Protein AF-A0A3N5LMK6-F1 (afdb_monomer_lite)

Foldseek 3Di:
DQQAKAAALGFDDPVRDDDDDDPPPPADDADNPRWGFRHIDHHPHDDHNVGTDQFHHQDPQWDKAFAQDDPPQGFQFWKWKAAVVVGDIWIWTFRHFQDPPVPDPGSTTIIITHNVCRVVVNVCRVVVRIDIGTDD

Radius of gyration: 17.49 Å; chains: 1; bounding box: 40×34×46 Å

Structure (mmCIF, N/CA/C/O backbone):
data_AF-A0A3N5LMK6-F1
#
_entry.id   AF-A0A3N5LMK6-F1
#
loop_
_atom_site.group_PDB
_atom_site.id
_atom_site.type_symbol
_atom_site.label_atom_id
_atom_site.label_alt_id
_atom_site.label_comp_id
_atom_site.label_asym_id
_atom_site.label_entity_id
_atom_site.label_seq_id
_atom_site.pdbx_PDB_ins_code
_atom_site.Cartn_x
_atom_site.Cartn_y
_atom_site.Cartn_z
_atom_site.occupancy
_atom_site.B_iso_or_equiv
_atom_site.auth_seq_id
_atom_site.auth_comp_id
_atom_site.auth_asym_id
_atom_site.auth_atom_id
_atom_site.pdbx_PDB_model_num
ATOM 1 N N . PHE A 1 1 ? 14.114 -3.027 -18.172 1.00 94.12 1 PHE A N 1
ATOM 2 C CA . PHE A 1 1 ? 12.975 -2.813 -19.087 1.00 94.12 1 PHE A CA 1
ATOM 3 C C . PHE A 1 1 ? 11.913 -3.828 -18.718 1.00 94.12 1 PHE A C 1
ATOM 5 O O . PHE A 1 1 ? 12.273 -4.835 -18.117 1.00 94.12 1 PHE A O 1
ATOM 12 N N . ALA A 1 2 ? 10.642 -3.551 -18.987 1.00 95.44 2 ALA A N 1
ATOM 13 C CA . ALA A 1 2 ? 9.569 -4.495 -18.695 1.00 95.44 2 ALA A CA 1
ATOM 14 C C . ALA A 1 2 ? 9.630 -5.669 -19.687 1.00 95.44 2 ALA A C 1
ATOM 16 O O . ALA A 1 2 ? 9.592 -5.451 -20.893 1.00 95.44 2 ALA A O 1
ATOM 17 N N . ALA A 1 3 ? 9.765 -6.902 -19.200 1.00 96.75 3 ALA A N 1
ATOM 18 C CA . ALA A 1 3 ? 9.795 -8.103 -20.043 1.00 96.75 3 ALA A CA 1
ATOM 19 C C . ALA A 1 3 ? 8.391 -8.524 -20.521 1.00 96.75 3 ALA A C 1
ATOM 21 O O . ALA A 1 3 ? 8.253 -9.220 -21.526 1.00 96.75 3 ALA A O 1
ATOM 22 N N . ALA A 1 4 ? 7.358 -8.086 -19.803 1.00 96.12 4 ALA A N 1
ATOM 23 C CA . ALA A 1 4 ? 5.941 -8.274 -20.087 1.00 96.12 4 ALA A CA 1
ATOM 24 C C . ALA A 1 4 ? 5.168 -7.021 -19.643 1.00 96.12 4 ALA A C 1
ATOM 26 O O . ALA A 1 4 ? 5.753 -6.140 -19.014 1.00 96.12 4 ALA A O 1
ATOM 27 N N . ASP A 1 5 ? 3.874 -6.945 -19.955 1.00 94.69 5 ASP A N 1
ATOM 28 C CA . ASP A 1 5 ? 3.019 -5.873 -19.440 1.00 94.69 5 ASP A CA 1
ATOM 29 C C . ASP A 1 5 ? 2.926 -5.967 -17.909 1.00 94.69 5 ASP A C 1
ATOM 31 O O . ASP A 1 5 ? 2.699 -7.046 -17.354 1.00 94.69 5 ASP A O 1
ATOM 35 N N . ILE A 1 6 ? 3.105 -4.832 -17.234 1.00 92.00 6 ILE A N 1
ATOM 36 C CA . ILE A 1 6 ? 3.036 -4.711 -15.776 1.00 92.00 6 ILE A CA 1
ATOM 37 C C . ILE A 1 6 ? 1.877 -3.782 -15.434 1.00 92.00 6 ILE A C 1
ATOM 39 O O . ILE A 1 6 ? 1.870 -2.618 -15.837 1.00 92.00 6 ILE A O 1
ATOM 43 N N . ALA A 1 7 ? 0.909 -4.295 -14.681 1.00 86.69 7 ALA A N 1
ATOM 44 C CA . ALA A 1 7 ? -0.273 -3.543 -14.284 1.00 86.69 7 ALA A CA 1
ATOM 45 C C . ALA A 1 7 ? -0.000 -2.638 -13.062 1.00 86.69 7 ALA A C 1
ATOM 47 O O . ALA A 1 7 ? 0.854 -2.959 -12.231 1.00 86.69 7 ALA A O 1
ATOM 48 N N . PRO A 1 8 ? -0.764 -1.547 -12.874 1.00 81.44 8 PRO A N 1
ATOM 49 C CA . PRO A 1 8 ? -0.719 -0.740 -11.663 1.00 81.44 8 PRO A CA 1
ATOM 50 C C . PRO A 1 8 ? -0.964 -1.592 -10.416 1.00 81.44 8 PRO A C 1
ATOM 52 O O . PRO A 1 8 ? -1.841 -2.456 -10.393 1.00 81.44 8 PRO A O 1
ATOM 55 N N . GLY A 1 9 ? -0.203 -1.333 -9.358 1.00 73.69 9 GLY A N 1
ATOM 56 C CA . GLY A 1 9 ? -0.266 -2.085 -8.108 1.00 73.69 9 GLY A CA 1
ATOM 57 C C . GLY A 1 9 ? 0.445 -3.440 -8.151 1.00 73.69 9 GLY A C 1
ATOM 58 O O . GLY A 1 9 ? 0.580 -4.073 -7.107 1.00 73.69 9 GLY A O 1
ATOM 59 N N . GLN A 1 10 ? 0.935 -3.887 -9.311 1.00 83.25 10 GLN A N 1
ATOM 60 C CA . GLN A 1 10 ? 1.688 -5.130 -9.424 1.00 83.25 10 GLN A CA 1
ATOM 61 C C . GLN A 1 10 ? 3.103 -4.957 -8.862 1.00 83.25 10 GLN A C 1
ATOM 63 O O . GLN A 1 10 ? 3.800 -3.988 -9.175 1.00 83.25 10 GLN A O 1
ATOM 68 N N . ALA A 1 11 ? 3.534 -5.924 -8.050 1.00 85.38 11 ALA A N 1
ATOM 69 C CA . ALA A 1 11 ? 4.921 -6.020 -7.618 1.00 85.38 11 ALA A CA 1
ATOM 70 C C . ALA A 1 11 ? 5.824 -6.285 -8.830 1.00 85.38 11 ALA A C 1
ATOM 72 O O . ALA A 1 11 ? 5.573 -7.200 -9.615 1.00 85.38 11 ALA A O 1
ATOM 73 N N . ILE A 1 12 ? 6.872 -5.482 -8.974 1.00 87.75 12 ILE A N 1
ATOM 74 C CA . ILE A 1 12 ? 7.861 -5.614 -10.037 1.00 87.75 12 ILE A CA 1
ATOM 75 C C . ILE A 1 12 ? 8.949 -6.568 -9.539 1.00 87.75 12 ILE A C 1
ATOM 77 O O . ILE A 1 12 ? 9.805 -6.212 -8.732 1.00 87.75 12 ILE A O 1
ATOM 81 N N . SER A 1 13 ? 8.899 -7.804 -10.015 1.00 87.44 13 SER A N 1
ATOM 82 C CA . SER A 1 13 ? 9.863 -8.859 -9.711 1.00 87.44 13 SER A CA 1
ATOM 83 C C . SER A 1 13 ? 10.836 -9.085 -10.872 1.00 87.44 13 SER A C 1
ATOM 85 O O . SER A 1 13 ? 10.601 -8.639 -11.996 1.00 87.44 13 SER A O 1
ATOM 87 N N . ASP A 1 14 ? 11.946 -9.781 -10.611 1.00 89.06 14 ASP A N 1
ATOM 88 C CA . ASP A 1 14 ? 13.006 -10.013 -11.605 1.00 89.06 14 ASP A CA 1
ATOM 89 C C . ASP A 1 14 ? 12.513 -10.732 -12.874 1.00 89.06 14 ASP A C 1
ATOM 91 O O . ASP A 1 14 ? 13.047 -10.498 -13.954 1.00 89.06 14 ASP A O 1
ATOM 95 N N . ASP A 1 15 ? 11.483 -11.574 -12.778 1.00 91.88 15 ASP A N 1
ATOM 96 C CA . ASP A 1 15 ? 10.868 -12.269 -13.917 1.00 91.88 15 ASP A CA 1
ATOM 97 C C . ASP A 1 15 ? 10.061 -11.341 -14.840 1.00 91.88 15 ASP A C 1
ATOM 99 O O . ASP A 1 15 ? 9.868 -11.655 -16.015 1.00 91.88 15 ASP A O 1
ATOM 103 N N . LEU A 1 16 ? 9.644 -10.175 -14.342 1.00 93.19 16 LEU A N 1
ATOM 104 C CA . LEU A 1 16 ? 8.990 -9.124 -15.126 1.00 93.19 16 LEU A CA 1
ATOM 105 C C . LEU A 1 16 ? 9.996 -8.129 -15.711 1.00 93.19 16 LEU A C 1
ATOM 107 O O . LEU A 1 16 ? 9.604 -7.176 -16.390 1.00 93.19 16 LEU A O 1
ATOM 111 N N . LEU A 1 17 ? 11.291 -8.330 -15.461 1.00 94.00 17 LEU A N 1
ATOM 112 C CA . LEU A 1 17 ? 12.352 -7.435 -15.886 1.00 94.00 17 LEU A CA 1
ATOM 113 C C . LEU A 1 17 ? 13.284 -8.107 -16.890 1.00 94.00 17 LEU A C 1
ATOM 115 O O . LEU A 1 17 ? 13.740 -9.233 -16.733 1.00 94.00 17 LEU A O 1
ATOM 119 N N . GLU A 1 18 ? 13.651 -7.346 -17.913 1.00 95.06 18 GLU A N 1
ATOM 120 C CA . GLU A 1 18 ? 14.760 -7.676 -18.798 1.00 95.06 18 GLU A CA 1
ATOM 121 C C . GLU A 1 18 ? 15.853 -6.602 -18.709 1.00 95.06 18 GLU A C 1
ATOM 123 O O . GLU A 1 18 ? 15.601 -5.384 -18.704 1.00 95.06 18 GLU A O 1
ATOM 128 N N . TRP A 1 19 ? 17.102 -7.058 -18.648 1.00 92.38 19 TRP A N 1
ATOM 129 C CA . TRP A 1 19 ? 18.275 -6.193 -18.608 1.00 92.38 19 TRP A CA 1
ATOM 130 C C . TRP A 1 19 ? 18.769 -5.918 -20.028 1.00 92.38 19 TRP A C 1
ATOM 132 O O . TRP A 1 19 ? 19.087 -6.839 -20.778 1.00 92.38 19 TRP A O 1
ATOM 142 N N . ARG A 1 20 ? 18.852 -4.635 -20.402 1.00 92.94 20 ARG A N 1
ATOM 143 C CA . ARG A 1 20 ? 19.313 -4.192 -21.727 1.00 92.94 20 ARG A CA 1
ATOM 144 C C . ARG A 1 20 ? 20.472 -3.211 -21.594 1.00 92.94 20 ARG A C 1
ATOM 146 O O . ARG A 1 20 ? 20.478 -2.363 -20.702 1.00 92.94 20 ARG A O 1
ATOM 153 N N . HIS A 1 21 ? 21.428 -3.301 -22.514 1.00 92.62 21 HIS A N 1
ATOM 154 C CA . HIS A 1 21 ? 22.506 -2.324 -22.618 1.00 92.62 21 HIS A CA 1
ATOM 155 C C . HIS A 1 21 ? 21.982 -1.013 -23.206 1.00 92.62 21 HIS A C 1
ATOM 157 O O . HIS A 1 21 ? 21.387 -1.002 -24.282 1.00 92.62 21 HIS A O 1
ATOM 163 N N . VAL A 1 22 ? 22.242 0.094 -22.512 1.00 91.38 22 VAL A N 1
ATOM 164 C CA . VAL A 1 22 ? 21.907 1.450 -22.958 1.00 91.38 22 VAL A CA 1
ATOM 165 C C . VAL A 1 22 ? 23.107 2.377 -22.752 1.00 91.38 22 VAL A C 1
ATOM 167 O O . VAL A 1 22 ? 23.930 2.109 -21.871 1.00 91.38 22 VAL A O 1
ATOM 170 N N . PRO A 1 23 ? 23.240 3.460 -23.538 1.00 93.31 23 PRO A N 1
ATOM 171 C CA . PRO A 1 23 ? 24.253 4.478 -23.294 1.00 93.31 23 PRO A CA 1
ATOM 172 C C . PRO A 1 23 ? 24.178 5.034 -21.869 1.00 93.31 23 PRO A C 1
ATOM 174 O O . PRO A 1 23 ? 23.094 5.276 -21.331 1.00 93.31 23 PRO A O 1
ATOM 177 N N . LEU A 1 24 ? 25.344 5.266 -21.266 1.00 89.38 24 LEU A N 1
ATOM 178 C CA . LEU A 1 24 ? 25.435 5.838 -19.927 1.00 89.38 24 LEU A CA 1
ATOM 179 C C . LEU A 1 24 ? 24.795 7.235 -19.900 1.00 89.38 24 LEU A C 1
ATOM 181 O O . LEU A 1 24 ? 25.043 8.053 -20.781 1.00 89.38 24 LEU A O 1
ATOM 185 N N . GLY A 1 25 ? 23.964 7.495 -18.891 1.00 88.19 25 GLY A N 1
ATOM 186 C CA . GLY A 1 25 ? 23.250 8.765 -18.733 1.00 88.19 25 GLY A CA 1
ATOM 187 C C . GLY A 1 25 ? 21.959 8.893 -19.547 1.00 88.19 25 GLY A C 1
ATOM 188 O O . GLY A 1 25 ? 21.253 9.879 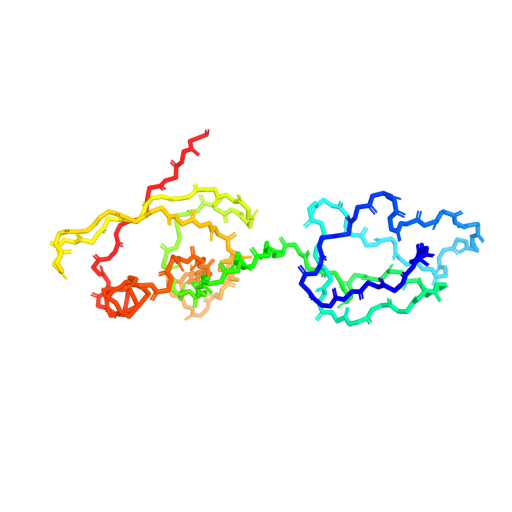-19.366 1.00 88.19 25 GLY A O 1
ATOM 189 N N . LEU A 1 26 ? 21.613 7.915 -20.397 1.00 91.12 26 LEU A N 1
ATOM 190 C CA . LEU A 1 26 ? 20.340 7.934 -21.129 1.00 91.12 26 LEU A CA 1
ATOM 191 C C . LEU A 1 26 ? 19.138 7.717 -20.199 1.00 91.12 26 LEU A C 1
ATOM 193 O O . LEU A 1 26 ? 18.104 8.355 -20.366 1.00 91.12 26 LEU A O 1
ATOM 197 N N . LEU A 1 27 ? 19.279 6.804 -19.236 1.00 89.06 27 LEU A N 1
ATOM 198 C CA . LEU A 1 27 ? 18.243 6.450 -18.270 1.00 89.06 27 LEU A CA 1
ATOM 199 C C . LEU A 1 27 ? 18.831 6.449 -16.860 1.00 89.06 27 LEU A C 1
ATOM 201 O O . LEU A 1 27 ? 19.927 5.932 -16.634 1.00 89.06 27 LEU A O 1
ATOM 205 N N . VAL A 1 28 ? 18.077 7.000 -15.911 1.00 85.94 28 VAL A N 1
ATOM 206 C CA . VAL A 1 28 ? 18.365 6.867 -14.480 1.00 85.94 28 VAL A CA 1
ATOM 207 C C . VAL A 1 28 ? 17.723 5.574 -13.999 1.00 85.94 28 VAL A C 1
ATOM 209 O O . VAL A 1 28 ? 16.532 5.351 -14.221 1.00 85.94 28 VAL A O 1
ATOM 212 N N . ARG A 1 29 ? 18.515 4.715 -13.356 1.00 84.12 29 ARG A N 1
ATOM 213 C CA . ARG A 1 29 ? 18.006 3.473 -12.775 1.00 84.12 29 ARG A CA 1
ATOM 214 C C . ARG A 1 29 ? 17.049 3.819 -11.621 1.00 84.12 29 ARG A C 1
ATOM 216 O O . ARG A 1 29 ? 17.478 4.546 -10.725 1.00 84.12 29 ARG A O 1
ATOM 223 N N . PRO A 1 30 ? 15.793 3.335 -11.635 1.00 85.75 30 PRO A N 1
ATOM 224 C CA . PRO A 1 30 ? 14.901 3.488 -10.493 1.00 85.75 30 PRO A CA 1
ATOM 225 C C . PRO A 1 30 ? 15.406 2.682 -9.298 1.00 85.75 30 PRO A C 1
ATOM 227 O O . PRO A 1 30 ? 16.142 1.705 -9.465 1.00 85.75 30 PRO A O 1
ATOM 230 N N . ASP A 1 31 ? 14.964 3.073 -8.108 1.00 80.25 31 ASP A N 1
ATOM 231 C CA . ASP A 1 31 ? 15.028 2.179 -6.962 1.00 80.25 31 ASP A CA 1
ATOM 232 C C . ASP A 1 31 ? 14.090 0.989 -7.207 1.00 80.25 31 ASP A C 1
ATOM 234 O O . ASP A 1 31 ? 12.968 1.158 -7.689 1.00 80.25 31 ASP A O 1
ATOM 238 N N . LEU A 1 32 ? 14.603 -0.210 -6.957 1.00 76.81 32 LEU A N 1
ATOM 239 C CA . LEU A 1 32 ? 13.903 -1.474 -7.153 1.00 76.81 32 LEU A CA 1
ATOM 240 C C . LEU A 1 32 ? 13.894 -2.304 -5.859 1.00 76.81 32 LEU A C 1
ATOM 242 O O . LEU A 1 32 ? 13.775 -3.525 -5.922 1.00 76.81 32 LEU A O 1
ATOM 246 N N . GLU A 1 33 ? 14.039 -1.675 -4.692 1.00 71.56 33 GLU A N 1
ATOM 247 C CA . GLU A 1 33 ? 13.735 -2.307 -3.406 1.00 71.56 33 GLU A CA 1
ATOM 248 C C . GLU A 1 33 ? 12.213 -2.286 -3.165 1.00 71.56 33 GLU A C 1
ATOM 250 O O . GLU A 1 33 ? 11.604 -1.227 -3.056 1.00 71.56 33 GLU A O 1
ATOM 255 N N . ALA A 1 34 ? 11.583 -3.469 -3.147 1.00 63.44 34 ALA A N 1
ATOM 256 C CA . ALA A 1 34 ? 10.123 -3.667 -3.077 1.00 63.44 34 ALA A CA 1
ATOM 257 C C . ALA A 1 34 ? 9.269 -2.815 -4.062 1.00 63.44 34 ALA A C 1
ATOM 259 O O . ALA A 1 34 ? 8.278 -2.207 -3.657 1.00 63.44 34 ALA A O 1
ATOM 260 N N . PRO A 1 35 ? 9.601 -2.779 -5.366 1.00 78.06 35 PRO A N 1
ATOM 261 C CA . PRO A 1 35 ? 9.007 -1.839 -6.302 1.00 78.06 35 PRO A CA 1
ATOM 262 C C . PRO A 1 35 ? 7.600 -2.275 -6.713 1.00 78.06 35 PRO A C 1
ATOM 264 O O . PRO A 1 35 ? 7.401 -3.383 -7.210 1.00 78.06 35 PRO A O 1
ATOM 267 N N . VAL A 1 36 ? 6.624 -1.384 -6.570 1.00 82.00 36 VAL A N 1
ATOM 268 C CA . VAL A 1 36 ? 5.262 -1.570 -7.089 1.00 82.00 36 VAL A CA 1
ATOM 269 C C . VAL A 1 36 ? 5.024 -0.615 -8.251 1.00 82.00 36 VAL A C 1
ATOM 271 O O . VAL A 1 36 ? 5.407 0.553 -8.197 1.00 82.00 36 VA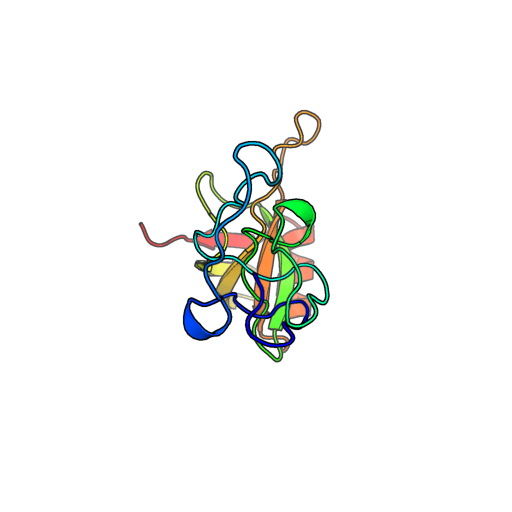L A O 1
ATOM 274 N N . ALA A 1 37 ? 4.389 -1.081 -9.323 1.00 84.31 37 ALA A N 1
ATOM 275 C CA . ALA A 1 37 ? 4.063 -0.220 -10.454 1.00 84.31 37 ALA A CA 1
ATOM 276 C C . ALA A 1 37 ? 2.984 0.817 -10.079 1.00 84.31 37 ALA A C 1
ATOM 278 O O . ALA A 1 37 ? 1.901 0.467 -9.616 1.00 84.31 37 ALA A O 1
ATOM 279 N N . LYS A 1 38 ? 3.251 2.108 -10.306 1.00 81.94 38 LYS A N 1
ATOM 280 C CA . LYS A 1 38 ? 2.280 3.209 -10.121 1.00 81.94 38 LYS A CA 1
ATOM 281 C C . LYS A 1 38 ? 1.284 3.330 -11.271 1.00 81.94 38 LYS A C 1
ATOM 283 O O . LYS A 1 38 ? 0.212 3.903 -11.103 1.00 81.94 38 LYS A O 1
ATOM 288 N N . ALA A 1 39 ? 1.667 2.846 -12.443 1.00 80.44 39 ALA A N 1
ATOM 289 C CA . ALA A 1 39 ? 0.916 2.943 -13.684 1.00 80.44 39 ALA A CA 1
ATOM 290 C C . ALA A 1 39 ? 1.191 1.702 -14.538 1.00 80.44 39 ALA A C 1
ATOM 292 O O . ALA A 1 39 ? 2.117 0.948 -14.237 1.00 80.44 39 ALA A O 1
ATOM 293 N N . ASP A 1 40 ? 0.414 1.518 -15.604 1.00 87.50 40 ASP A N 1
ATOM 294 C CA . ASP A 1 40 ? 0.705 0.501 -16.609 1.00 87.50 40 ASP A CA 1
ATOM 295 C C . ASP A 1 40 ? 2.097 0.739 -17.215 1.00 87.50 40 ASP A C 1
ATOM 297 O O . ASP A 1 40 ? 2.435 1.861 -17.610 1.00 87.50 40 ASP A O 1
ATOM 301 N N . ILE A 1 41 ? 2.898 -0.322 -17.301 1.00 93.81 41 ILE A N 1
ATOM 302 C CA . ILE A 1 41 ? 4.192 -0.328 -17.989 1.00 93.81 41 ILE A CA 1
ATOM 303 C C . ILE A 1 41 ? 4.107 -1.382 -19.088 1.00 93.81 41 ILE A C 1
ATOM 305 O O . ILE A 1 41 ? 3.973 -2.571 -18.799 1.00 93.81 41 ILE A O 1
ATOM 309 N N . ALA A 1 42 ? 4.168 -0.950 -20.345 1.00 96.31 42 ALA A N 1
ATOM 310 C CA . ALA A 1 42 ? 4.063 -1.860 -21.476 1.00 96.31 42 ALA A CA 1
ATOM 311 C C . ALA A 1 42 ? 5.334 -2.704 -21.636 1.00 96.31 42 ALA A C 1
ATOM 313 O O . ALA A 1 42 ? 6.450 -2.251 -21.354 1.00 96.31 42 ALA A O 1
ATOM 314 N N . ALA A 1 43 ? 5.177 -3.923 -22.147 1.00 96.75 43 ALA A N 1
ATOM 315 C CA . ALA A 1 43 ? 6.301 -4.778 -22.492 1.00 96.75 43 ALA A CA 1
ATOM 316 C C . ALA A 1 43 ? 7.290 -4.050 -23.424 1.00 96.75 43 ALA A C 1
ATOM 318 O O . ALA A 1 43 ? 6.929 -3.501 -24.467 1.00 96.75 43 ALA A O 1
ATOM 319 N N . GLY A 1 44 ? 8.568 -4.078 -23.058 1.00 96.06 44 GLY A N 1
ATOM 320 C CA . GLY A 1 44 ? 9.663 -3.437 -23.773 1.00 96.06 44 GLY A CA 1
ATOM 321 C C . GLY A 1 44 ? 9.966 -1.999 -23.350 1.00 96.06 44 GLY A C 1
ATOM 322 O O . GLY A 1 44 ? 11.007 -1.490 -23.781 1.00 96.06 44 GLY A O 1
ATOM 323 N N . ASP A 1 45 ? 9.147 -1.371 -22.498 1.00 95.25 45 ASP A N 1
ATOM 324 C CA . ASP A 1 45 ? 9.379 -0.006 -22.014 1.00 95.25 45 ASP A CA 1
ATOM 325 C C . ASP A 1 45 ? 10.442 0.059 -20.901 1.00 95.25 45 ASP A C 1
ATOM 327 O O . ASP A 1 45 ? 10.653 -0.895 -20.133 1.00 95.25 45 ASP A O 1
ATOM 331 N N . PRO A 1 46 ? 11.176 1.184 -20.791 1.00 93.81 46 PRO A N 1
ATOM 332 C CA . PRO A 1 46 ? 12.060 1.412 -19.662 1.00 93.81 46 PRO A CA 1
ATOM 333 C C . PRO A 1 46 ? 11.240 1.632 -18.386 1.00 93.81 46 PRO A C 1
ATOM 335 O O . PRO A 1 46 ? 10.406 2.528 -18.315 1.00 93.81 46 PRO A O 1
ATOM 338 N N . VAL A 1 47 ? 11.543 0.862 -17.341 1.00 91.81 47 VAL A N 1
ATOM 339 C CA . VAL A 1 47 ? 11.013 1.109 -15.994 1.00 91.81 47 VAL A CA 1
ATOM 340 C C . VAL A 1 47 ? 11.752 2.315 -15.414 1.00 91.81 47 VAL A C 1
ATOM 342 O O . VAL A 1 47 ? 12.981 2.299 -15.312 1.00 91.81 47 VAL A O 1
ATOM 345 N N . THR A 1 48 ? 11.018 3.373 -15.070 1.00 90.69 48 THR A N 1
ATOM 346 C CA . THR A 1 48 ? 11.574 4.648 -14.579 1.00 90.69 48 THR A CA 1
ATOM 347 C C . THR A 1 48 ? 11.120 4.933 -13.150 1.00 90.69 48 THR A C 1
ATOM 349 O O . THR A 1 48 ? 10.105 4.406 -12.704 1.00 90.69 48 THR A O 1
ATOM 352 N N . ALA A 1 49 ? 11.820 5.819 -12.435 1.00 85.12 49 ALA A N 1
ATOM 353 C CA . ALA A 1 49 ? 11.473 6.155 -11.048 1.00 85.12 49 ALA A CA 1
ATOM 354 C C . ALA A 1 49 ? 10.069 6.775 -10.906 1.00 85.12 49 ALA A C 1
ATOM 356 O O . ALA A 1 49 ? 9.437 6.644 -9.866 1.00 85.12 49 ALA A O 1
ATOM 357 N N . ALA A 1 50 ? 9.551 7.415 -11.960 1.00 83.75 50 ALA A N 1
ATOM 358 C CA . ALA A 1 50 ? 8.196 7.965 -11.968 1.00 83.75 50 ALA A CA 1
ATOM 359 C C . ALA A 1 50 ? 7.107 6.876 -12.035 1.00 83.75 50 ALA A C 1
ATOM 361 O O . ALA A 1 50 ? 5.976 7.115 -11.623 1.00 83.75 50 ALA A O 1
ATOM 362 N N . MET A 1 51 ? 7.447 5.692 -12.552 1.00 86.50 51 MET A N 1
ATOM 363 C CA . MET A 1 51 ? 6.530 4.561 -12.734 1.00 86.50 51 MET A CA 1
ATOM 364 C C . MET A 1 51 ? 6.543 3.591 -11.554 1.00 86.50 51 MET A C 1
ATOM 366 O O . MET A 1 51 ? 5.714 2.689 -11.505 1.00 86.50 51 MET A O 1
ATOM 370 N N . VAL A 1 52 ? 7.473 3.761 -10.616 1.00 85.50 52 VAL A N 1
ATOM 371 C CA . VAL A 1 52 ? 7.671 2.860 -9.484 1.00 85.50 52 VAL A CA 1
ATOM 372 C C . VAL A 1 52 ? 7.292 3.578 -8.193 1.00 85.50 52 VAL A C 1
ATOM 374 O O . VAL A 1 52 ? 7.588 4.761 -8.001 1.00 85.50 52 VAL A O 1
ATOM 377 N N . SER A 1 53 ? 6.603 2.864 -7.311 1.00 76.12 53 SER A N 1
ATOM 378 C CA . SER A 1 53 ? 6.417 3.241 -5.919 1.00 76.12 53 SER A CA 1
ATOM 379 C C . SER A 1 53 ? 7.244 2.348 -5.024 1.00 76.12 53 SER A C 1
ATOM 381 O O . SER A 1 53 ? 7.356 1.152 -5.283 1.00 76.12 53 SER A O 1
ATOM 383 N N . GLY A 1 54 ? 7.765 2.946 -3.956 1.00 67.75 54 GLY A N 1
ATOM 384 C CA . GLY A 1 54 ? 8.136 2.188 -2.769 1.00 67.75 54 GLY A CA 1
ATOM 385 C C . GLY A 1 54 ? 6.908 1.767 -1.959 1.00 67.75 54 GLY A C 1
ATOM 386 O O . GLY A 1 54 ? 7.063 1.009 -1.017 1.00 67.75 54 GLY A O 1
ATOM 387 N N . ASP A 1 55 ? 5.705 2.253 -2.297 1.00 73.00 55 ASP A N 1
ATOM 388 C CA . ASP A 1 55 ? 4.462 1.859 -1.633 1.00 73.00 55 ASP A CA 1
ATOM 389 C C . ASP A 1 55 ? 4.170 0.367 -1.820 1.00 73.00 55 ASP A C 1
ATOM 391 O O . ASP A 1 55 ? 4.375 -0.190 -2.897 1.00 73.00 55 ASP A O 1
ATOM 395 N N . ALA A 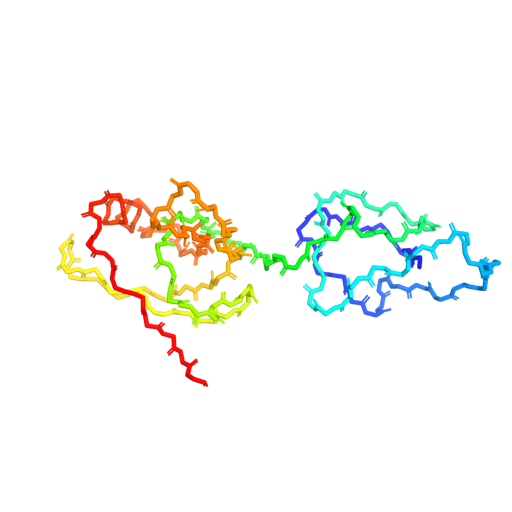1 56 ? 3.619 -0.274 -0.794 1.00 71.69 56 ALA A N 1
ATOM 396 C CA . ALA A 1 56 ? 3.224 -1.670 -0.843 1.00 71.69 56 ALA A CA 1
ATOM 397 C C . ALA A 1 56 ? 1.832 -1.828 -1.457 1.00 71.69 56 ALA A C 1
ATOM 399 O O . ALA A 1 56 ? 0.962 -0.966 -1.343 1.00 71.69 56 ALA A O 1
ATOM 400 N N . MET A 1 57 ? 1.591 -2.977 -2.082 1.00 78.44 57 MET A N 1
ATOM 401 C CA . MET A 1 57 ? 0.287 -3.302 -2.650 1.00 78.44 57 MET A CA 1
ATOM 402 C C . MET A 1 57 ? -0.780 -3.414 -1.549 1.00 78.44 57 MET A C 1
ATOM 404 O O . MET A 1 57 ? -0.575 -4.087 -0.539 1.00 78.44 57 MET A O 1
ATOM 408 N N . VAL A 1 58 ? -1.953 -2.815 -1.776 1.00 85.06 58 VAL A N 1
ATOM 409 C CA . VAL A 1 58 ? -3.143 -3.060 -0.947 1.00 85.06 58 VAL A CA 1
ATOM 410 C C . VAL A 1 58 ? -3.658 -4.473 -1.254 1.00 85.06 58 VAL A C 1
ATOM 412 O O . VAL A 1 58 ? -4.007 -4.736 -2.408 1.00 85.06 58 VAL A O 1
ATOM 415 N N . PRO A 1 59 ? -3.731 -5.395 -0.274 1.00 86.19 59 PRO A N 1
ATOM 416 C CA . PRO A 1 59 ? -4.239 -6.739 -0.526 1.00 86.19 59 PRO A CA 1
ATOM 417 C C . PRO A 1 59 ? -5.686 -6.741 -1.041 1.00 86.19 59 PRO A C 1
ATOM 419 O O . PRO A 1 59 ? -6.482 -5.847 -0.751 1.00 86.19 59 PRO A O 1
ATOM 422 N N . ALA A 1 60 ? -6.064 -7.776 -1.795 1.00 86.69 60 ALA A N 1
ATOM 423 C CA . ALA A 1 60 ? -7.425 -7.892 -2.312 1.00 86.69 60 ALA A CA 1
ATOM 424 C C . ALA A 1 60 ? -8.456 -7.931 -1.167 1.00 86.69 60 ALA A C 1
ATOM 426 O O . ALA A 1 60 ? -8.314 -8.693 -0.211 1.00 86.69 60 ALA A O 1
ATOM 427 N N . GLY A 1 61 ? -9.506 -7.112 -1.272 1.00 91.56 61 GLY A N 1
ATOM 428 C CA . GLY A 1 61 ? -10.533 -6.974 -0.232 1.00 91.56 61 GLY A CA 1
ATOM 429 C C . GLY A 1 61 ? -10.138 -6.069 0.942 1.00 91.56 61 GLY A C 1
ATOM 430 O O . GLY A 1 61 ? -10.941 -5.889 1.857 1.00 91.56 61 GLY A O 1
ATOM 431 N N . TRP A 1 62 ? -8.935 -5.488 0.919 1.00 96.19 62 TRP A N 1
ATOM 432 C CA . TRP A 1 62 ? -8.456 -4.550 1.930 1.00 96.19 62 TRP A CA 1
ATOM 433 C C . TRP A 1 62 ? -8.608 -3.106 1.452 1.00 96.19 62 TRP A C 1
ATOM 435 O O . TRP A 1 62 ? -8.761 -2.833 0.262 1.00 96.19 62 TRP A O 1
ATOM 445 N N . TRP A 1 63 ? -8.575 -2.176 2.400 1.00 95.44 63 TRP A N 1
ATOM 446 C CA . TRP A 1 63 ? -8.734 -0.746 2.158 1.00 95.44 63 TRP A CA 1
ATOM 447 C C . TRP A 1 63 ? -7.609 0.028 2.825 1.00 95.44 63 TRP A C 1
ATOM 449 O O . TRP A 1 63 ? -7.281 -0.234 3.980 1.00 95.44 63 TRP A O 1
ATOM 459 N N . ALA A 1 64 ? -7.041 0.995 2.107 1.00 93.19 64 ALA A N 1
ATOM 460 C CA . ALA A 1 64 ? -6.045 1.908 2.650 1.00 93.19 64 ALA A CA 1
ATOM 461 C C . ALA A 1 64 ? -6.722 2.970 3.528 1.00 93.19 64 ALA A C 1
ATOM 463 O O . ALA A 1 64 ? -7.597 3.706 3.067 1.00 93.19 64 ALA A O 1
ATOM 464 N N . VAL A 1 65 ? -6.307 3.052 4.789 1.00 93.56 65 VAL A N 1
ATOM 465 C CA . VAL A 1 65 ? -6.811 4.009 5.776 1.00 93.56 65 VAL A CA 1
ATOM 466 C C . VAL A 1 65 ? -5.669 4.940 6.198 1.00 93.56 65 VAL A C 1
ATOM 468 O O . VAL A 1 65 ? -4.582 4.442 6.501 1.00 93.56 65 VAL A O 1
ATOM 471 N N . PRO A 1 66 ? -5.883 6.270 6.242 1.00 91.69 66 PRO A N 1
ATOM 472 C CA . PRO A 1 66 ? -4.908 7.203 6.801 1.00 91.69 66 PRO A CA 1
ATOM 473 C C . PRO A 1 66 ? -4.748 6.979 8.308 1.00 91.69 66 PRO A C 1
ATOM 475 O O . PRO A 1 66 ? -5.723 7.087 9.051 1.00 91.69 66 PRO A O 1
ATOM 478 N N . ILE A 1 67 ? -3.536 6.663 8.765 1.00 90.81 67 ILE A N 1
ATOM 479 C CA . ILE A 1 67 ? -3.221 6.391 10.174 1.00 90.81 67 ILE A CA 1
ATOM 480 C C . ILE A 1 67 ? -1.889 7.055 10.534 1.00 90.81 67 ILE A C 1
ATOM 482 O O . ILE A 1 67 ? -0.932 7.017 9.763 1.00 90.81 67 ILE A O 1
ATOM 486 N N . ALA A 1 68 ? -1.811 7.656 11.724 1.00 88.62 68 ALA A N 1
ATOM 487 C CA . ALA A 1 68 ? -0.550 8.155 12.265 1.00 88.62 68 ALA A CA 1
ATOM 488 C C . ALA A 1 68 ? 0.401 6.979 12.535 1.00 88.62 68 ALA A C 1
ATOM 490 O O . ALA A 1 68 ? 0.109 6.112 13.361 1.00 88.62 68 ALA A O 1
ATOM 491 N N . LEU A 1 69 ? 1.529 6.944 11.827 1.00 86.12 69 LEU A N 1
ATOM 492 C CA . LEU A 1 69 ? 2.502 5.863 11.938 1.00 86.12 69 LEU A CA 1
ATOM 493 C C . LEU A 1 69 ? 3.648 6.243 12.885 1.00 86.12 69 LEU A C 1
ATOM 495 O O . LEU A 1 69 ? 4.074 7.400 12.905 1.00 86.12 69 LEU A O 1
ATOM 499 N N . PRO A 1 70 ? 4.191 5.289 13.660 1.00 82.44 70 PRO A N 1
ATOM 500 C CA . PRO A 1 70 ? 5.432 5.516 14.382 1.00 82.44 70 PRO A CA 1
ATOM 501 C C . PRO A 1 70 ? 6.592 5.702 13.395 1.00 82.44 70 PRO A C 1
ATOM 503 O O . PRO A 1 70 ? 6.604 5.146 12.294 1.00 82.44 70 PRO A O 1
ATOM 506 N N . GLY A 1 71 ? 7.588 6.491 13.801 1.00 75.69 71 GLY A N 1
ATOM 507 C CA . GLY A 1 71 ? 8.749 6.782 12.963 1.00 75.69 71 GLY A CA 1
ATOM 508 C C . GLY A 1 71 ? 9.493 5.510 12.552 1.00 75.69 71 GLY A C 1
ATOM 509 O O . GLY A 1 71 ? 9.791 4.667 13.394 1.00 75.69 71 GLY A O 1
ATOM 510 N N . GLY A 1 72 ? 9.807 5.393 11.260 1.00 71.69 72 GLY A N 1
ATOM 511 C CA . GLY A 1 72 ? 10.497 4.231 10.691 1.00 71.69 72 GLY A CA 1
ATOM 512 C C . GLY A 1 72 ? 9.576 3.148 10.121 1.00 71.69 72 GLY A C 1
ATOM 513 O O . GLY A 1 72 ? 10.083 2.190 9.550 1.00 71.69 72 GLY A O 1
ATOM 514 N N . ALA A 1 73 ? 8.252 3.302 10.218 1.00 79.69 73 ALA A N 1
ATOM 515 C CA . ALA A 1 73 ? 7.315 2.439 9.506 1.00 79.69 73 ALA A CA 1
ATOM 516 C C . ALA A 1 73 ? 7.418 2.684 7.989 1.00 79.69 73 ALA A C 1
ATOM 518 O O . ALA A 1 73 ? 7.089 3.768 7.501 1.00 79.69 73 ALA A O 1
ATOM 519 N N . VAL A 1 74 ? 7.889 1.677 7.256 1.00 80.31 74 VAL A N 1
ATOM 520 C CA . VAL A 1 74 ? 8.049 1.714 5.798 1.00 80.31 74 VAL A CA 1
ATOM 521 C C . VAL A 1 74 ? 6.948 0.893 5.130 1.00 80.31 74 VAL A C 1
ATOM 523 O O . VAL A 1 74 ? 6.345 0.029 5.772 1.00 80.31 74 VAL A O 1
ATOM 526 N N . PRO A 1 75 ? 6.650 1.133 3.848 1.00 84.25 75 PRO A N 1
ATOM 527 C CA . PRO A 1 75 ? 5.743 0.267 3.114 1.00 84.25 75 PRO A CA 1
ATOM 528 C C . PRO A 1 75 ? 6.127 -1.217 3.199 1.00 84.25 75 PRO A C 1
ATOM 530 O O . PRO A 1 75 ? 7.299 -1.583 3.173 1.00 84.25 75 PRO A O 1
ATOM 533 N N . GLY A 1 76 ? 5.122 -2.078 3.331 1.00 81.00 76 GLY A N 1
ATOM 534 C CA . GLY A 1 76 ? 5.279 -3.521 3.503 1.00 81.00 76 GLY A CA 1
ATOM 535 C C . GLY A 1 76 ? 5.457 -3.956 4.958 1.00 81.00 76 GLY A C 1
ATOM 536 O O . GLY A 1 76 ? 5.312 -5.142 5.251 1.00 81.00 76 GLY A O 1
ATOM 537 N N . THR A 1 77 ? 5.703 -3.029 5.891 1.00 85.50 77 THR A N 1
ATOM 538 C CA . THR A 1 77 ? 5.765 -3.347 7.321 1.00 85.50 77 THR A CA 1
ATOM 539 C C . THR A 1 77 ? 4.407 -3.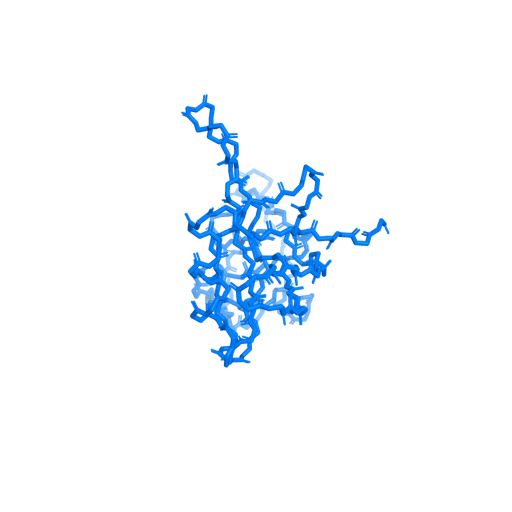846 7.817 1.00 85.50 77 THR A C 1
ATOM 541 O O . THR A 1 77 ? 3.389 -3.158 7.689 1.00 85.50 77 THR A O 1
ATOM 544 N N . ALA A 1 78 ? 4.396 -5.041 8.412 1.00 89.62 78 ALA A N 1
ATOM 545 C CA . ALA A 1 78 ? 3.238 -5.567 9.121 1.00 89.62 78 ALA A CA 1
ATOM 546 C C . ALA A 1 78 ? 3.008 -4.769 10.410 1.00 89.62 78 ALA A C 1
ATOM 548 O O . ALA A 1 78 ? 3.941 -4.497 11.168 1.00 89.62 78 ALA A O 1
ATOM 549 N N . VAL A 1 79 ? 1.758 -4.396 10.662 1.00 92.25 79 VAL A N 1
ATOM 550 C CA . VAL A 1 79 ? 1.371 -3.613 11.837 1.00 92.25 79 VAL A CA 1
ATOM 551 C C . VAL A 1 79 ? 0.163 -4.224 12.512 1.00 92.25 79 VAL A C 1
ATOM 553 O O . VAL A 1 79 ? -0.652 -4.902 11.889 1.00 92.25 79 VAL A O 1
ATOM 556 N N . ARG A 1 80 ? 0.013 -3.933 13.799 1.00 94.94 80 ARG A N 1
ATOM 557 C CA . ARG A 1 80 ? -1.192 -4.259 14.551 1.00 94.94 80 ARG A CA 1
ATOM 558 C C . ARG A 1 80 ? -1.835 -2.986 15.063 1.00 94.94 80 ARG A C 1
ATOM 560 O O . ARG A 1 80 ? -1.234 -2.231 15.822 1.00 94.94 80 ARG A O 1
ATOM 567 N N . LEU A 1 81 ? -3.067 -2.754 14.635 1.00 94.38 81 LEU A N 1
ATOM 568 C CA . LEU A 1 81 ? -3.873 -1.613 15.033 1.00 94.38 81 LEU A CA 1
ATOM 569 C C . LEU A 1 81 ? -4.710 -1.995 16.245 1.00 94.38 81 LEU A C 1
ATOM 571 O O . LEU A 1 81 ? -5.431 -2.993 16.217 1.00 94.38 81 LEU A O 1
ATOM 575 N N . VAL A 1 82 ? -4.636 -1.186 17.294 1.00 94.31 82 VAL A N 1
ATOM 576 C CA . VAL A 1 82 ? -5.452 -1.333 18.497 1.00 94.31 82 VAL A CA 1
ATOM 577 C C . VAL A 1 82 ? -6.392 -0.140 18.587 1.00 94.31 82 VAL A C 1
ATOM 579 O O . VAL A 1 82 ? -5.949 1.002 18.705 1.00 94.31 82 VAL A O 1
ATOM 582 N N . VAL A 1 83 ? -7.692 -0.421 18.527 1.00 92.56 83 VAL A N 1
ATOM 583 C CA . VAL A 1 83 ? -8.777 0.545 18.719 1.00 92.56 83 VAL A CA 1
ATOM 584 C C . VAL A 1 83 ? -9.398 0.286 20.084 1.00 92.56 83 VAL A C 1
ATOM 586 O O . VAL A 1 83 ? -9.714 -0.859 20.413 1.00 92.56 83 VAL A O 1
ATOM 589 N N . ALA A 1 84 ? -9.556 1.336 20.888 1.00 84.81 84 ALA A N 1
ATOM 590 C CA . ALA A 1 84 ? -10.149 1.210 22.218 1.00 84.81 84 ALA A CA 1
ATOM 591 C C . ALA A 1 84 ? -11.677 1.029 22.158 1.00 84.81 84 ALA A C 1
ATOM 593 O O . ALA A 1 84 ? -12.222 0.207 22.894 1.00 84.81 84 ALA A O 1
ATOM 594 N N . GLU A 1 85 ? -12.364 1.759 21.270 1.00 82.69 85 GLU A N 1
ATOM 595 C CA . GLU A 1 85 ? -13.830 1.762 21.159 1.00 82.69 85 GLU A CA 1
ATOM 596 C C . GLU A 1 85 ? -14.315 1.765 19.687 1.00 82.69 85 GLU A C 1
ATOM 598 O O . GLU A 1 85 ? -14.242 2.784 18.996 1.00 82.69 85 GLU A O 1
ATOM 603 N N . PRO A 1 86 ? -14.862 0.646 19.170 1.00 80.38 86 PRO A N 1
ATOM 604 C CA . PRO A 1 86 ? -14.980 -0.651 19.836 1.00 80.38 86 PRO A CA 1
ATOM 605 C C . PRO A 1 86 ? -13.601 -1.256 20.119 1.00 80.38 86 PRO A C 1
ATOM 607 O O . PRO A 1 86 ? -12.658 -1.004 19.372 1.00 80.38 86 PRO A O 1
ATOM 610 N N . GLN A 1 87 ? -13.501 -2.080 21.166 1.00 88.44 87 GLN A N 1
ATOM 611 C CA . GLN A 1 87 ? -12.264 -2.799 21.460 1.00 88.44 87 GLN A CA 1
ATOM 612 C C . GLN A 1 87 ? -11.976 -3.774 20.319 1.00 88.44 87 GLN A C 1
ATOM 614 O O . GLN A 1 87 ? -12.617 -4.818 20.194 1.00 88.44 87 GLN A O 1
ATOM 619 N N . LEU A 1 88 ? -11.031 -3.400 19.464 1.00 92.75 88 LEU A N 1
ATOM 620 C CA . LEU A 1 88 ? -10.718 -4.116 18.241 1.00 92.75 88 LEU A CA 1
ATOM 621 C C . LEU A 1 88 ? -9.207 -4.162 18.058 1.00 92.75 88 LEU A C 1
ATOM 623 O O . LEU A 1 88 ? -8.491 -3.190 18.296 1.00 92.75 88 LEU A O 1
ATOM 627 N N . THR A 1 89 ? -8.723 -5.316 17.622 1.00 94.81 89 THR A N 1
ATOM 628 C CA . THR A 1 89 ? -7.340 -5.501 17.201 1.00 94.81 89 THR A CA 1
ATOM 629 C C . THR A 1 89 ? -7.356 -5.982 15.763 1.00 94.81 89 THR A C 1
ATOM 631 O O . THR A 1 89 ? -8.010 -6.977 15.462 1.00 94.81 89 THR A O 1
ATOM 634 N N . VAL A 1 90 ? -6.682 -5.246 14.884 1.00 95.12 90 VAL A N 1
ATOM 635 C CA . VAL A 1 90 ? -6.687 -5.487 13.439 1.00 95.12 90 VAL A CA 1
ATOM 636 C C . VAL A 1 90 ? -5.256 -5.624 12.959 1.00 95.12 90 VAL A C 1
ATOM 638 O O . VAL A 1 90 ? -4.427 -4.760 13.242 1.00 95.12 90 VAL A O 1
ATOM 641 N N . ASP A 1 91 ? -4.971 -6.690 12.222 1.00 95.19 91 ASP A N 1
ATOM 642 C CA . ASP A 1 91 ? -3.714 -6.801 11.494 1.00 95.19 91 ASP A CA 1
ATOM 643 C C . ASP A 1 91 ? -3.781 -5.926 10.236 1.00 95.19 91 ASP A C 1
ATOM 645 O O . ASP A 1 91 ? -4.789 -5.892 9.528 1.00 95.19 91 ASP A O 1
ATOM 649 N N . GLY A 1 92 ? -2.707 -5.189 9.987 1.00 93.44 92 GLY A N 1
ATOM 650 C CA . GLY A 1 92 ? -2.582 -4.246 8.889 1.00 93.44 92 GLY A CA 1
ATOM 651 C C . GLY A 1 92 ? -1.226 -4.363 8.206 1.00 93.44 92 GLY A C 1
ATOM 652 O O . GLY A 1 92 ? -0.296 -4.988 8.719 1.00 93.44 92 GLY A O 1
ATOM 653 N N . VAL A 1 93 ? -1.095 -3.712 7.057 1.00 91.50 93 VAL A N 1
ATOM 654 C CA . VAL A 1 93 ? 0.198 -3.517 6.391 1.00 91.50 93 VAL A CA 1
ATOM 655 C C . VAL A 1 93 ? 0.336 -2.063 5.977 1.00 91.50 93 VAL A C 1
ATOM 657 O O . VAL A 1 93 ? -0.612 -1.469 5.464 1.00 91.50 93 VAL A O 1
ATOM 660 N N . VAL A 1 94 ? 1.498 -1.465 6.220 1.00 88.94 94 VAL A N 1
ATOM 661 C CA . VAL A 1 94 ? 1.786 -0.110 5.744 1.00 88.94 94 VAL A CA 1
ATOM 662 C C . VAL A 1 94 ? 1.845 -0.140 4.222 1.00 88.94 94 VAL A C 1
ATOM 664 O O . VAL A 1 94 ? 2.613 -0.891 3.633 1.00 88.94 94 VAL A O 1
ATOM 667 N N . VAL A 1 95 ? 1.013 0.672 3.588 1.00 87.94 95 VAL A N 1
ATOM 668 C CA . VAL A 1 95 ? 0.935 0.840 2.135 1.00 87.94 95 VAL A CA 1
ATOM 669 C C . VAL A 1 95 ? 1.816 1.994 1.712 1.00 87.94 95 VAL A C 1
ATOM 671 O O . VAL A 1 95 ? 2.590 1.842 0.786 1.00 87.94 95 VAL A O 1
ATOM 674 N N . ALA A 1 96 ? 1.743 3.114 2.423 1.00 83.62 96 ALA A N 1
ATOM 675 C CA . ALA A 1 96 ? 2.569 4.280 2.161 1.00 83.62 96 ALA A CA 1
ATOM 676 C C . ALA A 1 96 ? 3.051 4.852 3.490 1.00 83.62 96 ALA A C 1
ATOM 678 O O . ALA A 1 96 ? 2.265 5.005 4.431 1.00 83.62 96 ALA A O 1
ATOM 679 N N . SER A 1 97 ? 4.337 5.182 3.570 1.00 77.94 97 SER A N 1
ATOM 680 C CA . SER A 1 97 ? 4.842 6.020 4.655 1.00 77.94 97 SER A CA 1
ATOM 681 C C . SER A 1 97 ? 4.184 7.396 4.572 1.00 77.94 97 SER A C 1
ATOM 683 O O . SER A 1 97 ? 3.974 7.904 3.471 1.00 77.94 97 SER A O 1
ATOM 685 N N . GLY A 1 98 ? 3.892 8.023 5.713 1.00 69.44 98 GLY A N 1
ATOM 686 C CA . GLY A 1 98 ? 3.516 9.435 5.702 1.00 69.44 98 GLY A CA 1
ATOM 687 C C . GLY A 1 98 ? 4.666 10.249 5.114 1.00 69.44 98 GLY A C 1
ATOM 688 O O . GLY A 1 98 ? 5.802 10.137 5.583 1.00 69.44 98 GLY A O 1
ATOM 689 N N . GLU A 1 99 ? 4.406 11.030 4.064 1.00 61.69 99 GLU A N 1
ATOM 690 C CA . GLU A 1 99 ? 5.363 12.055 3.660 1.00 61.69 99 GLU A CA 1
ATOM 691 C C . GLU A 1 99 ? 5.514 13.026 4.827 1.00 61.69 99 GLU A C 1
ATOM 693 O O . GLU A 1 99 ? 4.518 13.460 5.406 1.00 61.69 99 GLU A O 1
ATOM 698 N N . ARG A 1 100 ? 6.766 13.350 5.170 1.00 52.81 100 ARG A N 1
ATOM 699 C CA . ARG A 1 100 ? 7.077 14.414 6.123 1.00 52.81 100 ARG A CA 1
ATOM 700 C C . ARG A 1 100 ? 6.567 15.734 5.569 1.00 52.81 100 ARG A C 1
ATOM 702 O O . ARG A 1 100 ? 7.294 16.442 4.870 1.00 52.81 100 ARG A O 1
ATOM 709 N N . ASP A 1 101 ? 5.328 16.068 5.888 1.00 54.41 101 ASP A N 1
ATOM 710 C CA . ASP A 1 101 ? 4.811 17.398 5.650 1.00 54.41 101 ASP A CA 1
ATOM 711 C C . ASP A 1 101 ? 5.317 18.285 6.787 1.00 54.41 101 ASP A C 1
ATOM 713 O O . ASP A 1 101 ? 4.834 18.234 7.913 1.00 54.41 101 ASP A O 1
ATOM 717 N N . LEU A 1 102 ? 6.311 19.126 6.488 1.00 55.56 102 LEU A N 1
ATOM 718 C CA . LEU A 1 102 ? 6.877 20.087 7.442 1.00 55.56 102 LEU A CA 1
ATOM 719 C C . LEU A 1 102 ? 5.830 21.073 7.999 1.00 55.56 102 LEU A C 1
ATOM 721 O O . LEU A 1 102 ? 6.138 21.825 8.926 1.00 55.56 102 LEU A O 1
ATOM 725 N N . LEU A 1 103 ? 4.620 21.099 7.430 1.00 58.56 103 LEU A N 1
ATOM 726 C CA . LEU A 1 103 ? 3.491 21.926 7.842 1.00 58.56 103 LEU A CA 1
ATOM 727 C C . LEU A 1 103 ? 2.421 21.149 8.631 1.00 58.56 103 LEU A C 1
ATOM 729 O O . LEU A 1 103 ? 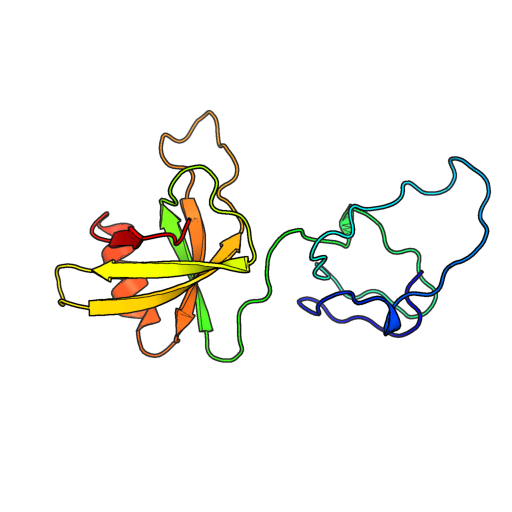1.530 21.786 9.196 1.00 58.56 103 LEU A O 1
ATOM 733 N N . SER A 1 104 ? 2.511 19.816 8.720 1.00 50.09 104 SER A N 1
ATOM 734 C CA . SER A 1 104 ? 1.604 18.973 9.507 1.00 50.09 104 SER A CA 1
ATOM 735 C C . SER A 1 104 ? 2.342 18.314 10.681 1.00 50.09 104 SER A C 1
ATOM 737 O O . SER A 1 104 ? 3.393 17.711 10.496 1.00 50.09 104 SER A O 1
ATOM 739 N N . PRO A 1 105 ? 1.807 18.368 11.914 1.00 51.25 105 PRO A N 1
ATOM 740 C CA . PRO A 1 105 ? 2.409 17.688 13.061 1.00 51.25 105 PRO A CA 1
ATOM 741 C C . PRO A 1 105 ? 2.206 16.162 13.057 1.00 51.25 105 PRO A C 1
ATOM 743 O O . PRO A 1 105 ? 2.749 15.486 13.929 1.00 51.25 105 PRO A O 1
ATOM 746 N N . ALA A 1 106 ? 1.416 15.619 12.126 1.00 54.06 106 ALA A N 1
ATOM 747 C CA . ALA A 1 106 ? 1.167 14.188 12.009 1.00 54.06 106 ALA A CA 1
ATOM 748 C C . ALA A 1 106 ? 1.438 13.720 10.575 1.00 54.06 106 ALA A C 1
ATOM 750 O O . ALA A 1 106 ? 0.660 14.012 9.662 1.00 54.06 106 ALA A O 1
ATOM 751 N N . ASP A 1 107 ? 2.525 12.968 10.409 1.00 65.06 107 ASP A N 1
ATOM 752 C CA . ASP A 1 107 ? 2.847 12.226 9.191 1.00 65.06 107 ASP A CA 1
ATOM 753 C C . ASP A 1 107 ? 1.869 11.040 9.094 1.00 65.06 107 ASP A C 1
ATOM 755 O O . ASP A 1 107 ? 2.139 9.928 9.559 1.00 65.06 107 ASP A O 1
ATOM 759 N N . ALA A 1 108 ? 0.662 11.292 8.582 1.00 74.56 108 ALA A N 1
ATOM 760 C CA . ALA A 1 108 ? -0.318 10.236 8.360 1.00 74.56 108 ALA A CA 1
ATOM 761 C C . ALA A 1 108 ? 0.142 9.377 7.177 1.00 74.56 108 ALA A C 1
ATOM 763 O O . ALA A 1 108 ? 0.187 9.843 6.040 1.00 74.56 108 ALA A O 1
ATOM 764 N N . GLY A 1 109 ? 0.492 8.123 7.454 1.00 86.25 109 GLY A N 1
ATOM 765 C CA . GLY A 1 109 ? 0.724 7.122 6.422 1.00 86.25 109 GLY A CA 1
ATOM 766 C C . GLY A 1 109 ? -0.568 6.413 6.037 1.00 86.25 109 GLY A C 1
ATOM 767 O O . GLY A 1 109 ? -1.620 6.617 6.644 1.00 86.25 109 GLY A O 1
ATOM 768 N N . LEU A 1 110 ? -0.485 5.548 5.034 1.00 90.94 110 LEU A N 1
ATOM 769 C CA . LEU A 1 110 ? -1.584 4.673 4.645 1.00 90.94 110 LEU A CA 1
ATOM 770 C C . LEU A 1 110 ? -1.326 3.269 5.172 1.00 90.94 110 LEU A C 1
ATOM 772 O O . LEU A 1 110 ? -0.259 2.706 4.940 1.00 90.94 110 LEU A O 1
ATOM 776 N N . VAL A 1 111 ? -2.321 2.686 5.833 1.00 92.75 111 VAL A N 1
ATOM 777 C CA . VAL A 1 111 ? -2.306 1.285 6.269 1.00 92.75 111 VAL A CA 1
ATOM 778 C C . VAL A 1 111 ? -3.461 0.565 5.598 1.00 92.75 111 VAL A C 1
ATOM 780 O O . VAL A 1 111 ? -4.610 0.984 5.728 1.00 92.75 111 VAL A O 1
ATOM 783 N N . ALA A 1 112 ? -3.175 -0.518 4.881 1.00 94.62 112 ALA A N 1
ATOM 784 C CA . ALA A 1 112 ? -4.218 -1.410 4.411 1.00 94.62 112 ALA A CA 1
ATOM 785 C C . ALA A 1 112 ? -4.753 -2.233 5.583 1.00 94.62 112 ALA A C 1
ATOM 787 O O . ALA A 1 112 ? -3.981 -2.821 6.342 1.00 94.62 112 ALA A O 1
ATOM 788 N N . VAL A 1 113 ? -6.078 -2.309 5.680 1.00 96.12 113 VAL A N 1
ATOM 789 C CA . VAL A 1 113 ? -6.804 -3.131 6.655 1.00 96.12 113 VAL A CA 1
ATOM 790 C C . VAL A 1 113 ? -7.909 -3.933 5.967 1.00 96.12 113 VAL A C 1
ATOM 792 O O . VAL A 1 113 ? -8.399 -3.498 4.919 1.00 96.12 113 VAL A O 1
ATOM 795 N N . PRO A 1 114 ? -8.355 -5.064 6.540 1.00 96.56 114 PRO A N 1
ATOM 796 C CA . PRO A 1 114 ? -9.465 -5.831 5.987 1.00 96.56 114 PRO A CA 1
ATOM 797 C C . PRO A 1 114 ? -10.748 -4.997 5.847 1.00 96.56 114 PRO A C 1
ATOM 799 O O . PRO A 1 114 ? -11.102 -4.203 6.728 1.00 96.56 114 PRO A O 1
ATOM 802 N N . GLY A 1 115 ? -11.457 -5.154 4.727 1.00 95.31 115 GLY A N 1
ATOM 803 C CA . GLY A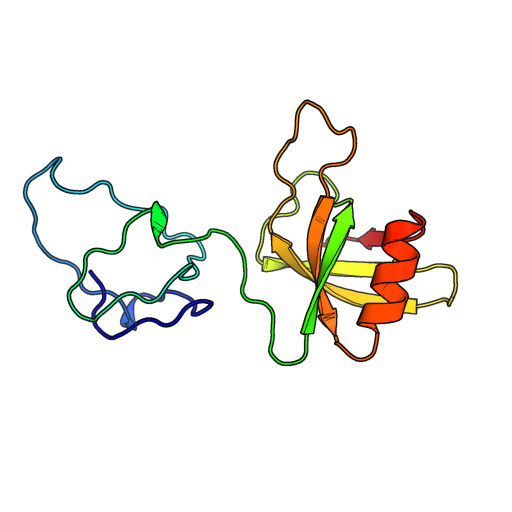 1 115 ? -12.604 -4.312 4.380 1.00 95.31 115 GLY A CA 1
ATOM 804 C C . GLY A 1 115 ? -13.780 -4.400 5.348 1.00 95.31 115 GLY A C 1
ATOM 805 O O . GLY A 1 115 ? -14.495 -3.417 5.532 1.00 95.31 115 GLY A O 1
ATOM 806 N N . GLU A 1 116 ? -13.951 -5.532 6.024 1.00 95.25 116 GLU A N 1
ATOM 807 C CA . GLU A 1 116 ? -14.988 -5.741 7.033 1.00 95.25 116 GLU A CA 1
ATOM 808 C C . GLU A 1 116 ? -14.843 -4.824 8.258 1.00 95.25 116 GLU A C 1
ATOM 810 O O . GLU A 1 116 ? -15.844 -4.479 8.887 1.00 95.25 116 GLU A O 1
ATOM 815 N N . VAL A 1 117 ? -13.618 -4.394 8.580 1.00 95.19 117 VAL A N 1
ATOM 816 C CA . VAL A 1 117 ? -13.318 -3.514 9.724 1.00 95.19 117 VAL A CA 1
ATOM 817 C C . VAL A 1 117 ? -12.885 -2.111 9.304 1.00 95.19 117 VAL A C 1
ATOM 819 O O . VAL A 1 117 ? -12.834 -1.216 10.150 1.00 95.19 117 VAL A O 1
ATOM 822 N N . ALA A 1 118 ? -12.632 -1.882 8.011 1.00 94.31 118 ALA A N 1
ATOM 823 C CA . ALA A 1 118 ? -12.142 -0.610 7.488 1.00 94.31 118 ALA A CA 1
ATOM 824 C C . ALA A 1 118 ? -12.968 0.618 7.929 1.00 94.31 118 ALA A C 1
ATOM 826 O O . ALA A 1 118 ? -12.352 1.589 8.370 1.00 94.31 118 ALA A O 1
ATOM 827 N N . PRO A 1 119 ? -14.322 0.610 7.926 1.00 94.38 119 PRO A N 1
ATOM 828 C CA . PRO A 1 119 ? -15.097 1.763 8.395 1.00 94.38 119 PRO A CA 1
ATOM 829 C C . PRO A 1 119 ? -14.885 2.081 9.883 1.00 94.38 119 PRO A C 1
ATOM 831 O O . PRO A 1 119 ? -14.829 3.249 10.267 1.00 94.38 119 PRO A O 1
ATOM 834 N N . ALA A 1 120 ? -14.751 1.052 10.725 1.00 93.75 120 ALA A N 1
ATOM 835 C CA . ALA A 1 120 ? -14.526 1.224 12.158 1.00 93.75 120 ALA A CA 1
ATOM 836 C C . ALA A 1 120 ? -13.117 1.765 12.437 1.00 93.75 120 ALA A C 1
ATOM 838 O O . ALA A 1 120 ? -12.965 2.693 13.231 1.00 93.75 120 ALA A O 1
ATOM 839 N N . VAL A 1 121 ? -12.108 1.232 11.739 1.00 93.75 121 VAL A N 1
ATOM 840 C CA . VAL A 1 121 ? -10.721 1.708 11.828 1.00 93.75 121 VAL A CA 1
ATOM 841 C C . VAL A 1 121 ? -10.608 3.146 11.325 1.00 93.75 121 VAL A C 1
ATOM 843 O O . VAL A 1 121 ? -10.004 3.970 12.000 1.00 93.75 121 VAL A O 1
ATOM 846 N N . ALA A 1 122 ? -11.227 3.479 10.188 1.00 93.38 122 ALA A N 1
ATOM 847 C CA . ALA A 1 122 ? -11.197 4.829 9.628 1.00 93.38 122 ALA A CA 1
ATOM 848 C C . ALA A 1 122 ? -11.817 5.865 10.573 1.00 93.38 122 ALA A C 1
ATOM 850 O O . ALA A 1 122 ? -11.250 6.939 10.766 1.00 93.38 122 ALA A O 1
ATOM 851 N N . ARG A 1 123 ? -12.946 5.529 11.212 1.00 93.94 123 ARG A N 1
ATOM 852 C CA . ARG A 1 123 ? -13.554 6.389 12.233 1.00 93.94 123 ARG A CA 1
ATOM 853 C C . ARG A 1 123 ? -12.615 6.590 13.423 1.00 93.94 123 ARG A C 1
ATOM 855 O O . ARG A 1 123 ? -12.352 7.726 13.797 1.00 93.94 123 ARG A O 1
ATOM 862 N N . ALA A 1 124 ? -12.079 5.502 13.977 1.00 92.88 124 ALA A N 1
ATOM 863 C CA . ALA A 1 124 ? -11.160 5.580 15.109 1.00 92.88 124 ALA A CA 1
ATOM 864 C C . ALA A 1 124 ? -9.892 6.380 14.769 1.00 92.88 124 ALA A C 1
ATOM 866 O O . ALA A 1 124 ? -9.403 7.139 15.600 1.00 92.88 124 ALA A O 1
ATOM 867 N N . ALA A 1 125 ? -9.366 6.242 13.549 1.00 91.31 125 ALA A N 1
ATOM 868 C CA . ALA A 1 125 ? -8.194 6.982 13.094 1.00 91.31 125 ALA A CA 1
ATOM 869 C C . ALA A 1 125 ? -8.480 8.487 13.014 1.00 91.31 125 ALA A C 1
ATOM 871 O O . ALA A 1 125 ? -7.686 9.286 13.505 1.00 91.31 125 ALA A O 1
ATOM 872 N N . ALA A 1 126 ? -9.643 8.870 12.475 1.00 89.44 126 ALA A N 1
ATOM 873 C CA . ALA A 1 126 ? -10.083 10.264 12.424 1.00 89.44 126 ALA A CA 1
ATOM 874 C C . ALA A 1 126 ? -10.271 10.888 13.822 1.00 89.44 126 ALA A C 1
ATOM 876 O O . ALA A 1 126 ? -10.089 12.090 13.991 1.00 89.44 126 ALA A O 1
ATOM 877 N N . GLU A 1 127 ? -10.605 10.073 14.824 1.00 91.19 127 GLU A N 1
ATOM 878 C CA . GLU A 1 127 ? -10.747 10.476 16.230 1.00 91.19 127 GLU A CA 1
ATOM 879 C C . GLU A 1 127 ? -9.415 10.447 17.007 1.00 91.19 127 GLU A C 1
ATOM 881 O O . GLU A 1 127 ? -9.376 10.831 18.175 1.00 91.19 127 GLU A O 1
ATOM 886 N N . GLY A 1 128 ? -8.316 9.990 16.392 1.00 88.62 128 GLY A N 1
ATOM 887 C CA . GLY A 1 128 ? -7.031 9.801 17.076 1.00 88.62 128 GLY A CA 1
ATOM 888 C C . GLY A 1 128 ? -7.034 8.647 18.089 1.00 88.62 128 GLY A C 1
ATOM 889 O O . GLY A 1 128 ? -6.191 8.603 18.980 1.00 88.62 128 GLY A O 1
ATOM 890 N N . ALA A 1 129 ? -7.974 7.709 17.961 1.00 92.06 129 ALA A N 1
ATOM 891 C CA . ALA A 1 129 ? -8.204 6.589 18.873 1.00 92.06 129 ALA A CA 1
ATOM 892 C C . ALA A 1 129 ? -7.577 5.261 18.393 1.00 92.06 129 ALA A C 1
ATOM 894 O O . ALA A 1 129 ? -7.997 4.180 18.816 1.00 92.06 129 ALA A O 1
ATOM 895 N N . VAL A 1 130 ? -6.581 5.329 17.501 1.00 91.88 130 VAL A N 1
ATOM 896 C CA . VAL A 1 130 ? -5.836 4.168 16.985 1.00 91.88 130 VAL A CA 1
ATOM 897 C C . VAL A 1 130 ? -4.414 4.196 17.523 1.00 91.88 130 VAL A C 1
ATOM 899 O O . VAL A 1 130 ? -3.680 5.156 17.307 1.00 91.88 130 VAL A O 1
ATOM 902 N N . THR A 1 131 ? -4.003 3.115 18.181 1.00 92.81 131 THR A N 1
ATOM 903 C CA . THR A 1 131 ? -2.594 2.864 18.505 1.00 92.81 131 THR A CA 1
ATOM 904 C C . THR A 1 131 ? -2.017 1.876 17.501 1.00 92.81 131 THR A C 1
ATOM 906 O O . THR A 1 131 ? -2.584 0.803 17.295 1.00 92.81 131 THR A O 1
ATOM 909 N N . VAL A 1 132 ? -0.888 2.226 16.889 1.00 92.56 132 VAL A N 1
ATOM 910 C CA . VAL A 1 132 ? -0.175 1.362 15.942 1.00 92.56 132 VAL A CA 1
ATOM 911 C C . VAL A 1 132 ? 0.974 0.669 16.663 1.00 92.56 132 VAL A C 1
ATOM 913 O O . VAL A 1 132 ? 1.842 1.325 17.235 1.00 92.56 132 VAL A O 1
ATOM 916 N N . LEU A 1 133 ? 0.985 -0.660 16.621 1.00 91.31 133 LEU A N 1
ATOM 917 C CA . LEU A 1 133 ? 2.086 -1.495 17.085 1.00 91.31 133 LEU A CA 1
ATOM 918 C C . LEU A 1 133 ? 2.860 -2.004 15.869 1.00 91.31 133 LEU A C 1
ATOM 920 O O . LEU A 1 133 ? 2.259 -2.518 14.925 1.00 91.31 133 LEU A O 1
ATOM 924 N N . VAL A 1 134 ? 4.181 -1.872 15.911 1.00 86.88 134 VAL A N 1
ATOM 925 C CA . VAL A 1 134 ? 5.097 -2.342 14.867 1.00 86.88 134 VAL A CA 1
ATOM 926 C C . VAL A 1 134 ? 6.039 -3.361 15.492 1.00 86.88 134 VAL A C 1
ATOM 928 O O . VAL A 1 134 ? 6.528 -3.144 16.604 1.00 86.88 134 VAL A O 1
ATOM 931 N N . GLU A 1 135 ? 6.245 -4.484 14.811 1.00 76.00 135 GLU A N 1
ATOM 932 C CA . GLU A 1 135 ? 7.243 -5.473 15.217 1.00 76.00 135 GLU A CA 1
ATOM 933 C C . GLU A 1 135 ? 8.654 -4.951 14.868 1.00 76.00 135 GLU A C 1
ATOM 935 O O . GLU A 1 135 ? 8.813 -4.378 13.787 1.00 76.00 135 GLU A O 1
ATOM 940 N N . PRO A 1 136 ? 9.642 -5.054 15.780 1.00 61.44 136 PRO A N 1
ATOM 941 C CA . PRO A 1 136 ? 11.000 -4.551 15.557 1.00 61.44 136 PRO A CA 1
ATOM 942 C C . PRO A 1 136 ? 11.794 -5.320 14.495 1.00 61.44 136 PRO A C 1
ATOM 944 O O . PRO A 1 136 ? 11.557 -6.537 14.323 1.00 61.44 136 PRO A O 1
#

pLDDT: mean 85.71, std 10.84, range [50.09, 96.75]

Secondary structure (DSSP, 8-state):
-BSS-B-TT-B--GGGB------TTSSPPPP-SS-EESS-B-TTPPP-TTTEESSPPPPTTEEEEEEEPPTT--TT-EEEEEETTTTEEEEEEEEEPPP--TT-S--EEEEEEETTTHHHHHHHHHTT-EEEEE--

Sequence (136 aa):
FAAADIAPGQAISDDLLEWRHVPLGLLVRPDLEAPVAKADIAAGDPVTAAMVSGDAMVPAGWWAVPIALPGGAVPGTAVRLVVAEPQLTVDGVVVASGERDLLSPADAGLVAVPGEVAPAVARAAAEGAVTVLVEP